Protein AF-A0A9P7SRA4-F1 (afdb_monomer_lite)

pLDDT: mean 92.08, std 11.08, range [51.0, 98.5]

Secondary structure (DSSP, 8-state):
-PPPPP-PPPPPPPPPPPPHHHHHHHHHHHHHHHHHHHHHHHHHTGGGG----HHHHHHHHHHHHHHHTT-HHHHHHHHHHHHHHHHGGGS--S--EEEEEETTEEEEEEEEEE-SS-EEEE-

Foldseek 3Di:
DDDDDDDDDDDDDDDDDDDPVVVVVVVVVVVVVVVVVVVVVCVVCLVVPDPDDPVNLVVQLVVLCVVQPPPVVSSVQSSQVVCCVVRPPQFDPPFDKDWDDDPNDIDIKGWGHDDPRDTDIDD

Sequence (123 aa):
MPSPKSKRGPSAPRPPPRSPLTSLVGILGLLTALLACMVYIAEQNLPSFYIFRLEELKDVSSRALAQHGNDTRAVVKFIADELHETHGKMVNVEEDWVFNNAGGAMGAMYILHASVTEYLIIF

Organism: NCBI:txid1623583

Radius of gyration: 31.25 Å; chains: 1; bounding box: 46×25×111 Å

InterPro domains:
  IPR006716 ERG2/sigma1 receptor-like [PF04622] (31-123)
  IPR006716 ERG2/sigma1 receptor-like [PTHR10868] (26-123)

Structure (mmCIF, N/CA/C/O backbone):
data_AF-A0A9P7SRA4-F1
#
_entry.id   AF-A0A9P7SRA4-F1
#
loop_
_atom_site.group_PDB
_atom_site.id
_atom_site.type_symbol
_atom_site.label_atom_id
_atom_site.label_alt_id
_atom_site.label_comp_id
_atom_site.label_asym_id
_atom_site.label_entity_id
_atom_site.label_seq_id
_atom_site.pdbx_PDB_ins_code
_atom_site.Cartn_x
_atom_site.Cartn_y
_atom_site.Cartn_z
_atom_site.occupancy
_atom_site.B_iso_or_equiv
_atom_site.auth_seq_id
_atom_site.auth_comp_id
_atom_site.auth_asym_id
_atom_site.auth_atom_id
_atom_site.pdbx_PDB_model_num
ATOM 1 N N . MET A 1 1 ? 15.648 9.737 -89.258 1.00 51.00 1 MET A N 1
ATOM 2 C CA . MET A 1 1 ? 16.292 10.422 -88.116 1.00 51.00 1 MET A CA 1
ATOM 3 C C . MET A 1 1 ? 16.533 9.404 -87.009 1.00 51.00 1 MET A C 1
ATOM 5 O O . MET A 1 1 ? 15.573 8.728 -86.662 1.00 51.00 1 MET A O 1
ATOM 9 N N . PRO A 1 2 ? 17.759 9.226 -86.491 1.00 52.12 2 PRO A N 1
ATOM 10 C CA . PRO A 1 2 ? 17.995 8.346 -85.351 1.00 52.12 2 PRO A CA 1
ATOM 11 C C . PRO A 1 2 ? 17.737 9.098 -84.032 1.00 52.12 2 PRO A C 1
ATOM 13 O O . PRO A 1 2 ? 18.203 10.221 -83.854 1.00 52.12 2 PRO A O 1
ATOM 16 N N . SER A 1 3 ? 16.983 8.489 -83.113 1.00 58.38 3 SER A N 1
ATOM 17 C CA . SER A 1 3 ? 16.729 9.020 -81.763 1.00 58.38 3 SER A CA 1
ATOM 18 C C . SER A 1 3 ? 18.018 9.087 -80.924 1.00 58.38 3 SER A C 1
ATOM 20 O O . SER A 1 3 ? 18.874 8.204 -81.055 1.00 58.38 3 SER A O 1
ATOM 22 N N . PRO A 1 4 ? 18.177 10.078 -80.026 1.00 60.25 4 PRO A N 1
ATOM 23 C CA . PRO A 1 4 ? 19.388 10.204 -79.228 1.00 60.25 4 PRO A CA 1
ATOM 24 C C . PRO A 1 4 ? 19.392 9.160 -78.104 1.00 60.25 4 PRO A C 1
ATOM 26 O O . PRO A 1 4 ? 18.441 9.037 -77.332 1.00 60.25 4 PRO A O 1
ATOM 29 N N . LYS A 1 5 ? 20.485 8.397 -77.995 1.00 59.47 5 LYS A N 1
ATOM 30 C CA . LYS A 1 5 ? 20.712 7.475 -76.875 1.00 59.47 5 LYS A CA 1
ATOM 31 C C . LYS A 1 5 ? 20.994 8.281 -75.602 1.00 59.47 5 LYS A C 1
ATOM 33 O O . LYS A 1 5 ? 21.993 8.993 -75.529 1.00 59.47 5 LYS A O 1
ATOM 38 N N . SER A 1 6 ? 20.131 8.135 -74.598 1.00 63.25 6 SER A N 1
ATOM 39 C CA . SER A 1 6 ? 20.330 8.676 -73.248 1.00 63.25 6 SER A CA 1
ATOM 40 C C . SER A 1 6 ? 21.553 8.025 -72.586 1.00 63.25 6 SER A C 1
ATOM 42 O O . SER A 1 6 ? 21.588 6.809 -72.386 1.00 63.25 6 SER A O 1
ATOM 44 N N . LYS A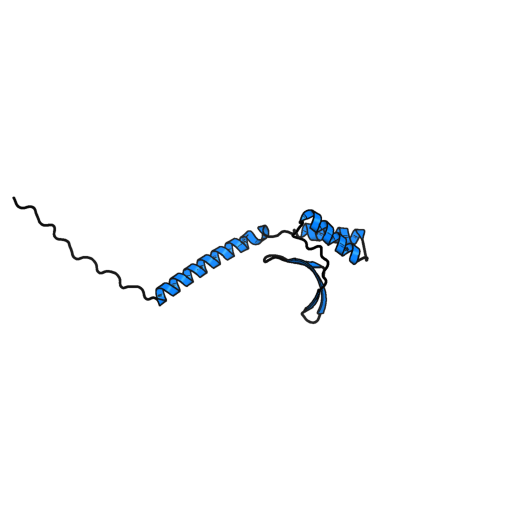 1 7 ? 22.577 8.826 -72.265 1.00 60.72 7 LYS A N 1
ATOM 45 C CA . LYS A 1 7 ? 23.742 8.396 -71.479 1.00 60.72 7 LYS A CA 1
ATOM 46 C C . LYS A 1 7 ? 23.370 8.431 -69.993 1.00 60.72 7 LYS A C 1
ATOM 48 O O . LYS A 1 7 ? 23.249 9.508 -69.417 1.00 60.72 7 LYS A O 1
ATOM 53 N N . ARG A 1 8 ? 23.202 7.261 -69.365 1.00 62.97 8 ARG A N 1
ATOM 54 C CA . ARG A 1 8 ? 23.110 7.147 -67.898 1.00 62.97 8 ARG A CA 1
ATOM 55 C C . ARG A 1 8 ? 24.467 7.520 -67.288 1.00 62.97 8 ARG A C 1
ATOM 57 O O . ARG A 1 8 ? 25.474 6.907 -67.633 1.00 62.97 8 ARG A O 1
ATOM 64 N N . GLY A 1 9 ? 24.485 8.534 -66.423 1.00 71.62 9 GLY A N 1
ATOM 65 C CA . GLY A 1 9 ? 25.661 8.902 -65.629 1.00 71.62 9 GLY A CA 1
ATOM 66 C C . GLY A 1 9 ? 26.045 7.811 -64.616 1.00 71.62 9 GLY A C 1
ATOM 67 O O . GLY A 1 9 ? 25.236 6.915 -64.354 1.00 71.62 9 GLY A O 1
ATOM 68 N N . PRO A 1 10 ? 27.269 7.858 -64.060 1.00 65.94 10 PRO A N 1
ATOM 69 C CA . PRO A 1 10 ? 27.757 6.844 -63.132 1.00 65.94 10 PRO A CA 1
ATOM 70 C C . PRO A 1 10 ? 26.876 6.799 -61.879 1.00 65.94 10 PRO A C 1
ATOM 72 O O . PRO A 1 10 ? 26.622 7.818 -61.239 1.00 65.94 10 PRO A O 1
ATOM 75 N N . SER A 1 11 ? 26.386 5.606 -61.543 1.00 68.25 11 SER A N 1
ATOM 76 C CA . SER A 1 11 ? 25.625 5.362 -60.319 1.00 68.25 11 SER A CA 1
ATOM 77 C C . SER A 1 11 ? 26.503 5.635 -59.099 1.00 68.25 11 SER A C 1
ATOM 79 O O . SER A 1 11 ? 27.607 5.096 -59.016 1.00 68.25 11 SER A O 1
ATOM 81 N N . ALA A 1 12 ? 26.009 6.435 -58.152 1.00 77.31 12 ALA A N 1
ATOM 82 C CA . ALA A 1 12 ? 26.701 6.700 -56.894 1.00 77.31 12 ALA A CA 1
ATOM 83 C C . ALA A 1 12 ? 27.063 5.386 -56.161 1.00 77.31 12 ALA A C 1
ATOM 85 O O . ALA A 1 12 ? 26.268 4.437 -56.189 1.00 77.31 12 ALA A O 1
ATOM 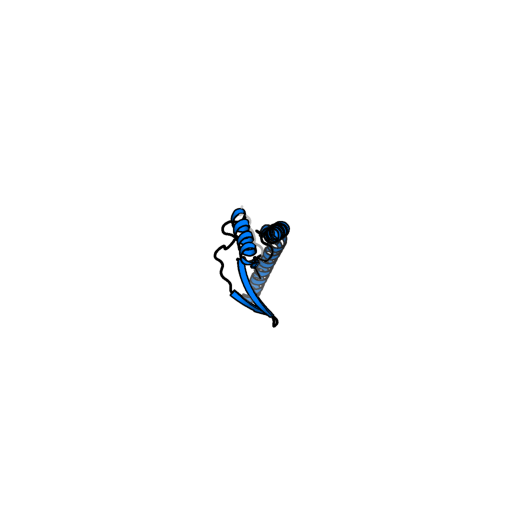86 N N . PRO A 1 13 ? 28.240 5.306 -55.511 1.00 75.31 13 PRO A N 1
ATOM 87 C CA . PRO A 1 13 ? 28.647 4.115 -54.775 1.00 75.31 13 PRO A CA 1
ATOM 88 C C . PRO A 1 13 ? 27.680 3.849 -53.616 1.00 75.31 13 PRO A C 1
ATOM 90 O O . PRO A 1 13 ? 27.311 4.759 -52.873 1.00 75.31 13 PRO A O 1
ATOM 93 N N . ARG A 1 14 ? 27.248 2.590 -53.465 1.00 74.12 14 ARG A N 1
ATOM 94 C CA . ARG A 1 14 ? 26.396 2.181 -52.340 1.00 74.12 14 ARG A CA 1
ATOM 95 C C . ARG A 1 14 ? 27.176 2.319 -51.026 1.00 74.12 14 ARG A C 1
ATOM 97 O O . ARG A 1 14 ? 28.349 1.944 -50.996 1.00 74.12 14 ARG A O 1
ATOM 104 N N . PRO A 1 15 ? 26.544 2.812 -49.946 1.00 76.12 15 PRO A N 1
ATOM 105 C CA . PRO A 1 15 ? 27.194 2.879 -48.645 1.00 76.12 15 PRO A CA 1
ATOM 106 C C . PRO A 1 15 ? 27.587 1.470 -48.168 1.00 76.12 15 PRO A C 1
ATOM 108 O O . PRO A 1 15 ? 26.870 0.505 -48.463 1.00 76.12 15 PRO A O 1
ATOM 111 N N . PRO A 1 16 ? 28.713 1.335 -47.445 1.00 75.00 16 PRO A N 1
ATOM 112 C CA . PRO A 1 16 ? 29.161 0.047 -46.936 1.00 75.00 16 PRO A CA 1
ATOM 113 C C . PRO A 1 16 ? 28.143 -0.536 -45.938 1.00 75.00 16 PRO A C 1
ATOM 115 O O . PRO A 1 16 ? 27.485 0.220 -45.213 1.00 75.00 16 PRO A O 1
ATOM 118 N N . PRO A 1 17 ? 27.993 -1.873 -45.881 1.00 76.62 17 PRO A N 1
ATOM 119 C CA . PRO A 1 17 ? 27.079 -2.522 -44.949 1.00 76.62 17 PRO A CA 1
ATOM 120 C C . PRO A 1 17 ? 27.494 -2.243 -43.497 1.00 76.62 17 PRO A C 1
ATOM 122 O O . PRO A 1 17 ? 28.672 -2.312 -43.148 1.00 76.62 17 PRO A O 1
ATOM 125 N N . ARG A 1 18 ? 26.515 -1.916 -42.642 1.00 77.62 18 ARG A N 1
ATOM 126 C CA . ARG A 1 18 ? 26.737 -1.676 -41.206 1.00 77.62 18 ARG A CA 1
ATOM 127 C C . ARG A 1 18 ? 27.200 -2.959 -40.513 1.00 77.62 18 ARG A C 1
ATOM 129 O O . ARG A 1 18 ? 26.704 -4.040 -40.827 1.00 77.62 18 ARG A O 1
ATOM 136 N N . SER A 1 19 ? 28.121 -2.841 -39.553 1.00 90.06 19 SER A N 1
ATOM 137 C CA . SER A 1 19 ? 28.592 -3.999 -38.786 1.00 90.06 19 SER A CA 1
ATOM 138 C C . SER A 1 19 ? 27.486 -4.510 -37.849 1.00 90.06 19 SER A C 1
ATOM 140 O O . SER A 1 19 ? 26.728 -3.698 -37.304 1.00 90.06 19 SER A O 1
ATOM 142 N N . PRO A 1 20 ? 27.393 -5.829 -37.603 1.00 86.75 20 PRO A N 1
ATOM 143 C CA . PRO A 1 20 ? 26.345 -6.400 -36.754 1.00 86.75 20 PRO A CA 1
ATOM 144 C C . PRO A 1 20 ? 26.370 -5.826 -35.330 1.00 86.75 20 PRO A C 1
ATOM 146 O O . PRO A 1 20 ? 25.315 -5.581 -34.750 1.00 86.75 20 PRO A O 1
ATOM 149 N N . LEU A 1 21 ? 27.561 -5.519 -34.802 1.00 91.00 21 LEU A N 1
ATOM 150 C CA . LEU A 1 21 ? 27.731 -4.885 -33.493 1.00 91.00 21 LEU A CA 1
ATOM 151 C C . LEU A 1 21 ? 27.141 -3.466 -33.452 1.00 91.00 21 LEU A C 1
ATOM 153 O O . LEU A 1 21 ? 26.431 -3.129 -32.510 1.00 91.00 21 LEU A O 1
ATOM 157 N N . THR A 1 22 ? 27.388 -2.640 -34.478 1.00 89.69 22 THR A N 1
ATOM 158 C CA . THR A 1 22 ? 26.825 -1.275 -34.532 1.00 89.69 22 THR A CA 1
ATOM 159 C C . THR A 1 22 ? 25.303 -1.282 -34.643 1.00 89.69 22 THR A C 1
ATOM 161 O O . THR A 1 22 ? 24.637 -0.475 -33.996 1.00 89.69 22 THR A O 1
ATOM 164 N N . SER A 1 23 ? 24.741 -2.227 -35.400 1.00 88.94 23 SER A N 1
ATOM 165 C CA . SER A 1 23 ? 23.293 -2.433 -35.468 1.00 88.94 23 SER A CA 1
ATOM 166 C C . SER A 1 23 ? 22.713 -2.880 -34.122 1.00 88.94 23 S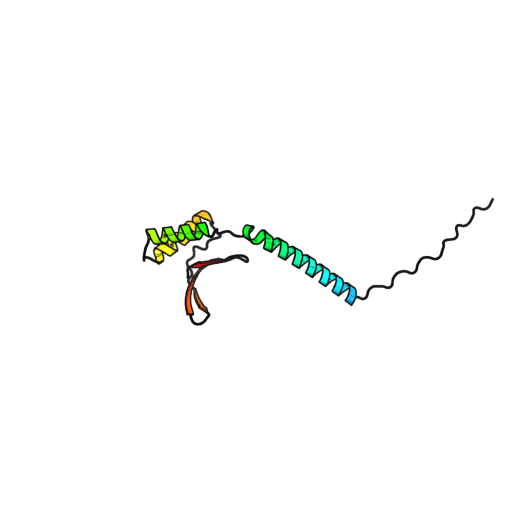ER A C 1
ATOM 168 O O . SER A 1 23 ? 21.697 -2.334 -33.701 1.00 88.94 23 SER A O 1
ATOM 170 N N . LEU A 1 24 ? 23.367 -3.810 -33.415 1.00 95.69 24 LEU A N 1
ATOM 171 C CA . LEU A 1 24 ? 22.928 -4.276 -32.096 1.00 95.69 24 LEU A CA 1
ATOM 172 C C . LEU A 1 24 ? 22.932 -3.152 -31.051 1.00 95.69 24 LEU A C 1
ATOM 174 O O . LEU A 1 24 ? 21.939 -2.972 -30.354 1.00 95.69 24 LEU A O 1
ATOM 178 N N . VAL A 1 25 ? 24.011 -2.368 -30.969 1.00 97.00 25 VAL A N 1
ATOM 179 C CA . VAL A 1 25 ? 24.102 -1.227 -30.039 1.00 97.00 25 VAL A CA 1
ATOM 180 C C . VAL A 1 25 ? 23.022 -0.188 -30.341 1.00 97.00 25 VAL A C 1
ATOM 182 O O . VAL A 1 25 ? 22.397 0.324 -29.416 1.00 97.00 25 VAL A O 1
ATOM 185 N N . GLY A 1 26 ? 22.753 0.088 -31.621 1.00 96.56 26 GLY A N 1
ATOM 186 C CA . GLY A 1 26 ? 21.667 0.985 -32.018 1.00 96.56 26 GLY A CA 1
ATOM 187 C C . GLY A 1 26 ? 20.287 0.482 -31.579 1.00 96.56 26 GLY A C 1
ATOM 188 O O . GLY A 1 26 ? 19.493 1.261 -31.057 1.00 96.56 26 GLY A O 1
ATOM 189 N N . ILE A 1 27 ? 20.017 -0.819 -31.740 1.00 96.94 27 ILE A N 1
ATOM 190 C CA . ILE A 1 27 ? 18.760 -1.445 -31.298 1.00 96.94 27 ILE A CA 1
ATOM 191 C C . ILE A 1 27 ? 18.630 -1.376 -29.775 1.00 96.94 27 ILE A C 1
ATOM 193 O O . ILE A 1 27 ? 17.600 -0.933 -29.278 1.00 96.94 27 ILE A O 1
ATOM 197 N N . LEU A 1 28 ? 19.668 -1.766 -29.031 1.00 97.94 28 LEU A N 1
ATOM 198 C CA . LEU A 1 28 ? 19.661 -1.719 -27.568 1.00 97.94 28 LEU A CA 1
ATOM 199 C C . LEU A 1 28 ? 19.481 -0.288 -27.052 1.00 97.94 28 LEU A C 1
ATOM 201 O O . LEU A 1 28 ? 18.673 -0.065 -26.160 1.00 97.94 28 LEU A O 1
ATOM 205 N N . GLY A 1 29 ? 20.173 0.687 -27.646 1.00 98.25 29 GLY A N 1
ATOM 206 C CA . GLY A 1 29 ? 20.013 2.098 -27.297 1.00 98.25 29 GLY A CA 1
ATOM 207 C C . GLY A 1 29 ? 18.582 2.593 -27.513 1.00 98.25 29 GLY A C 1
ATOM 208 O O . GLY A 1 29 ? 18.026 3.256 -26.640 1.00 98.25 29 GLY A O 1
ATOM 209 N N . LEU A 1 30 ? 17.958 2.218 -28.635 1.00 98.12 30 LEU A N 1
ATOM 210 C CA . LEU A 1 30 ? 16.560 2.548 -28.908 1.00 98.12 30 LEU A CA 1
ATOM 211 C C . LEU A 1 30 ? 15.608 1.880 -27.907 1.00 98.12 30 LEU A C 1
ATOM 213 O O . LEU A 1 30 ? 14.727 2.550 -27.379 1.00 98.12 30 LEU A O 1
ATOM 217 N N . LEU A 1 31 ? 15.788 0.588 -27.618 1.00 98.31 31 LEU A N 1
ATOM 218 C CA . LEU A 1 31 ? 14.955 -0.137 -26.655 1.00 98.31 31 LEU A CA 1
ATOM 219 C C . LEU A 1 31 ? 15.063 0.462 -25.250 1.00 98.31 31 LEU A C 1
ATOM 221 O O . LEU A 1 31 ? 14.041 0.674 -24.604 1.00 98.31 31 LEU A O 1
ATOM 225 N N . THR A 1 32 ? 16.273 0.798 -24.804 1.00 98.44 32 THR A N 1
ATOM 226 C CA . THR A 1 32 ? 16.492 1.466 -23.516 1.00 98.44 32 THR A CA 1
ATOM 227 C C . THR A 1 32 ? 15.825 2.837 -23.480 1.00 98.44 32 THR A C 1
ATOM 229 O O . THR A 1 32 ? 15.165 3.160 -22.498 1.00 98.44 32 THR A O 1
ATOM 232 N N . ALA A 1 33 ? 15.945 3.636 -24.545 1.00 98.31 33 ALA A N 1
ATOM 233 C CA . ALA A 1 33 ? 15.301 4.947 -24.613 1.00 98.31 33 ALA A CA 1
ATOM 234 C C . ALA A 1 33 ? 13.766 4.840 -24.583 1.00 98.31 33 ALA A C 1
ATOM 236 O O . ALA A 1 33 ? 13.107 5.608 -23.883 1.00 98.31 33 ALA A O 1
ATOM 237 N N . LEU A 1 34 ? 13.194 3.867 -25.300 1.00 98.44 34 LEU A N 1
ATOM 238 C CA . LEU A 1 34 ? 11.753 3.603 -25.287 1.00 98.44 34 LEU A CA 1
ATOM 239 C C . LEU A 1 34 ? 11.276 3.125 -23.911 1.00 98.44 34 LEU A C 1
ATOM 241 O O . LEU A 1 34 ? 10.269 3.626 -23.416 1.00 98.44 34 LEU A O 1
ATOM 245 N N . LEU A 1 35 ? 12.014 2.213 -23.273 1.00 98.00 35 LEU A N 1
ATOM 246 C CA . LEU A 1 35 ? 11.709 1.744 -21.923 1.00 98.00 35 LEU A CA 1
ATOM 247 C C . LEU A 1 35 ? 11.778 2.889 -20.908 1.00 98.00 35 LEU A C 1
ATOM 249 O O . LEU A 1 35 ? 10.862 3.044 -20.110 1.00 98.00 35 LEU A O 1
ATOM 253 N N . ALA A 1 36 ? 12.818 3.724 -20.965 1.00 98.06 36 ALA A N 1
ATOM 254 C CA . ALA A 1 36 ? 12.957 4.880 -20.084 1.00 98.06 36 ALA A CA 1
ATOM 255 C C . ALA A 1 36 ? 11.795 5.869 -20.259 1.00 98.06 36 ALA A C 1
ATOM 257 O O . ALA A 1 36 ? 11.253 6.356 -19.272 1.00 98.06 36 ALA A O 1
ATOM 258 N N . CYS A 1 37 ? 11.365 6.118 -21.500 1.00 98.06 37 CYS A N 1
ATOM 259 C CA . CYS A 1 37 ? 10.195 6.949 -21.783 1.00 98.06 37 CYS A CA 1
ATOM 260 C C . CYS A 1 37 ? 8.912 6.345 -21.187 1.00 98.06 37 CYS A C 1
ATOM 262 O O . CYS A 1 37 ? 8.137 7.049 -20.542 1.00 98.06 37 CYS A O 1
ATOM 264 N N . MET A 1 38 ? 8.711 5.033 -21.342 1.00 97.19 38 MET A N 1
ATOM 265 C CA . MET A 1 38 ? 7.563 4.325 -20.774 1.00 97.19 38 MET A CA 1
ATOM 266 C C . MET A 1 38 ? 7.545 4.395 -19.243 1.00 97.19 38 MET A C 1
ATOM 268 O O . MET A 1 38 ? 6.508 4.713 -18.667 1.00 97.19 38 MET A O 1
ATOM 272 N N . VAL A 1 39 ? 8.686 4.141 -18.592 1.00 95.94 39 VAL A N 1
ATOM 273 C CA . VAL A 1 39 ? 8.831 4.229 -17.130 1.00 95.94 39 VAL A CA 1
ATOM 274 C C . VAL A 1 39 ? 8.572 5.652 -16.650 1.00 95.94 39 VAL A C 1
ATOM 276 O O . VAL A 1 39 ? 7.805 5.835 -15.713 1.00 95.94 39 VAL A O 1
ATOM 279 N N . TYR A 1 40 ? 9.129 6.657 -17.328 1.00 97.06 40 TYR A N 1
ATOM 280 C CA . TYR A 1 40 ? 8.906 8.060 -16.985 1.00 97.06 40 TYR A CA 1
ATOM 281 C C . TYR A 1 40 ? 7.419 8.431 -17.043 1.00 97.06 40 TYR A C 1
ATOM 283 O O . TYR A 1 40 ? 6.891 9.041 -16.117 1.00 97.06 40 TYR A O 1
ATOM 291 N N . ILE A 1 41 ? 6.710 8.018 -18.098 1.00 96.50 41 ILE A N 1
ATOM 292 C CA . ILE A 1 41 ? 5.265 8.255 -18.214 1.00 96.50 41 ILE A CA 1
ATOM 293 C C . ILE A 1 41 ? 4.495 7.500 -17.121 1.00 96.50 41 ILE A C 1
ATOM 295 O O . ILE A 1 41 ? 3.574 8.068 -16.535 1.00 96.50 41 ILE A O 1
ATOM 299 N N . ALA A 1 42 ? 4.857 6.249 -16.829 1.00 95.31 42 ALA A N 1
ATOM 300 C CA . ALA A 1 42 ? 4.217 5.463 -15.776 1.00 95.31 42 ALA A CA 1
ATOM 301 C C . ALA A 1 42 ? 4.400 6.109 -14.394 1.00 95.31 42 ALA A C 1
ATOM 303 O O . ALA A 1 42 ? 3.433 6.220 -13.648 1.00 95.31 42 ALA A O 1
ATOM 304 N N . GLU A 1 43 ? 5.599 6.606 -14.087 1.00 94.44 43 GLU A N 1
ATOM 305 C CA . GLU A 1 43 ? 5.912 7.295 -12.833 1.00 94.44 43 GLU A CA 1
ATOM 306 C C . GLU A 1 43 ? 5.120 8.601 -12.683 1.00 94.44 43 GLU A C 1
ATOM 308 O O . GLU A 1 43 ? 4.542 8.859 -11.630 1.00 94.44 43 GLU A O 1
ATOM 313 N N . GLN A 1 44 ? 4.991 9.394 -13.753 1.00 95.62 44 GLN A N 1
ATOM 314 C CA . GLN A 1 44 ? 4.147 10.599 -13.734 1.00 95.62 44 GLN A CA 1
ATOM 315 C C . GLN A 1 44 ? 2.666 10.282 -13.478 1.00 95.62 44 GLN A C 1
ATOM 317 O O . GLN A 1 44 ? 1.939 11.109 -12.932 1.00 95.62 44 GLN A O 1
ATOM 322 N N . ASN A 1 45 ? 2.218 9.083 -13.856 1.00 94.81 45 ASN A N 1
ATOM 323 C CA . ASN A 1 45 ? 0.847 8.621 -13.660 1.00 94.81 45 ASN A CA 1
ATOM 324 C C . ASN A 1 45 ? 0.704 7.688 -12.450 1.00 94.81 45 ASN A C 1
ATOM 326 O O . ASN A 1 45 ? -0.374 7.125 -12.260 1.00 94.81 45 ASN A O 1
ATOM 330 N N . LEU A 1 46 ? 1.735 7.549 -11.607 1.00 93.62 46 LEU A N 1
ATOM 331 C CA . LEU A 1 46 ? 1.726 6.631 -10.468 1.00 93.62 46 LEU A CA 1
ATOM 332 C C . LEU A 1 46 ? 0.486 6.794 -9.561 1.00 93.62 46 LEU A C 1
ATOM 334 O O . LEU A 1 46 ? -0.136 5.781 -9.245 1.00 93.62 46 LEU A O 1
ATOM 338 N N . PRO A 1 47 ? 0.028 8.025 -9.235 1.00 93.06 47 PRO A N 1
ATOM 339 C CA . PRO A 1 47 ? -1.152 8.216 -8.389 1.00 93.06 47 PRO A CA 1
ATOM 340 C C . PRO A 1 47 ? -2.457 7.645 -8.954 1.00 93.06 47 PRO A C 1
ATOM 342 O O . PRO A 1 47 ? -3.373 7.361 -8.192 1.00 93.06 47 PRO A O 1
ATOM 345 N N . SER A 1 48 ? -2.563 7.476 -10.277 1.00 91.81 48 SER A N 1
ATOM 346 C CA . SER A 1 48 ? -3.750 6.883 -10.912 1.00 91.81 48 SER A CA 1
ATOM 347 C C . SER A 1 48 ? -3.846 5.367 -10.737 1.00 91.81 48 SER A C 1
ATOM 349 O O . SER A 1 48 ? -4.902 4.794 -10.996 1.00 91.81 48 SER A O 1
ATOM 351 N N . PHE A 1 49 ? -2.757 4.726 -10.302 1.00 93.25 49 PHE A N 1
ATOM 352 C CA . PHE A 1 49 ? -2.721 3.295 -10.009 1.00 93.25 49 PHE A CA 1
ATOM 353 C C . PHE A 1 49 ? -3.021 2.982 -8.541 1.00 93.25 49 PHE A C 1
ATOM 355 O O . PHE A 1 49 ? -3.181 1.809 -8.219 1.00 93.25 49 PHE A O 1
ATOM 362 N N . TYR A 1 50 ? -3.093 3.993 -7.666 1.00 95.62 50 TYR A N 1
ATOM 363 C CA . TYR A 1 50 ? -3.402 3.780 -6.255 1.00 95.62 50 TYR A CA 1
ATOM 364 C C . TYR A 1 50 ? -4.889 3.498 -6.046 1.00 95.62 50 TYR A C 1
ATOM 366 O O . TYR A 1 50 ? -5.760 4.217 -6.539 1.00 95.62 50 TYR A O 1
ATOM 374 N N . ILE A 1 51 ? -5.156 2.453 -5.278 1.00 96.94 51 ILE A N 1
ATOM 375 C CA . ILE A 1 51 ? -6.478 1.999 -4.862 1.00 96.94 51 ILE A CA 1
ATOM 376 C C . ILE A 1 51 ? -6.889 2.756 -3.602 1.00 96.94 51 ILE A C 1
ATOM 378 O O . ILE A 1 51 ? -8.019 3.237 -3.509 1.00 96.94 51 ILE A O 1
ATOM 382 N N . PHE A 1 52 ? -5.964 2.908 -2.651 1.00 97.69 52 PHE A N 1
ATOM 383 C CA . PHE A 1 52 ? -6.260 3.495 -1.350 1.00 97.69 52 PHE A CA 1
ATOM 384 C C . PHE A 1 52 ? -5.821 4.951 -1.273 1.00 97.69 52 PHE A C 1
ATOM 386 O O . PHE A 1 52 ? -4.719 5.329 -1.675 1.00 97.69 52 PHE A O 1
ATOM 393 N N . ARG A 1 53 ? -6.673 5.787 -0.677 1.00 96.25 53 ARG A N 1
ATOM 394 C CA . ARG A 1 53 ? -6.313 7.168 -0.339 1.00 96.25 53 ARG A CA 1
ATOM 395 C C . ARG A 1 53 ? -5.851 7.254 1.105 1.00 96.25 53 ARG A C 1
ATOM 397 O O . ARG A 1 53 ? -6.451 6.657 1.996 1.00 96.25 53 ARG A O 1
ATOM 404 N N . LEU A 1 54 ? -4.823 8.056 1.361 1.00 95.94 54 LEU A N 1
ATOM 405 C CA . LEU A 1 54 ? -4.265 8.195 2.706 1.00 95.94 54 LEU A CA 1
ATOM 406 C C . LEU A 1 54 ? -5.292 8.756 3.704 1.00 95.94 54 LEU A C 1
ATOM 408 O O . LEU A 1 54 ? -5.310 8.359 4.868 1.00 95.94 54 LEU A O 1
ATOM 412 N N . GLU A 1 55 ? -6.167 9.652 3.251 1.00 97.38 55 GLU A N 1
ATOM 413 C CA . GLU A 1 55 ? -7.227 10.241 4.069 1.00 97.38 55 GLU A CA 1
ATOM 414 C C . GLU A 1 55 ? -8.265 9.197 4.488 1.00 97.38 55 GLU A C 1
ATOM 416 O O . GLU A 1 55 ? -8.694 9.196 5.639 1.00 97.38 55 GLU A O 1
ATOM 421 N N . GLU A 1 56 ? -8.621 8.284 3.581 1.00 97.19 56 GLU A N 1
ATOM 422 C CA . GLU A 1 56 ? -9.527 7.166 3.859 1.00 97.19 56 GLU A CA 1
ATOM 423 C C . GLU A 1 56 ? -8.911 6.210 4.883 1.00 97.19 56 GLU A C 1
ATOM 425 O O . GLU A 1 56 ? -9.546 5.898 5.889 1.00 97.19 56 GLU A O 1
ATOM 430 N N . LEU A 1 57 ? -7.647 5.815 4.685 1.00 98.12 57 LEU A N 1
ATOM 431 C CA . LEU A 1 57 ? -6.933 4.932 5.611 1.00 98.12 57 LEU A CA 1
ATOM 432 C C . LEU A 1 57 ? -6.819 5.548 7.014 1.00 98.12 57 LEU A C 1
ATOM 434 O O . LEU A 1 57 ? -6.988 4.860 8.025 1.00 98.12 57 LEU A O 1
ATOM 438 N N . LYS A 1 58 ? -6.570 6.860 7.098 1.00 98.19 58 LYS A N 1
ATOM 439 C CA . LYS A 1 58 ? -6.533 7.593 8.370 1.00 98.19 58 LYS A CA 1
ATOM 440 C C . LYS A 1 58 ? -7.908 7.642 9.034 1.00 98.19 58 LYS A C 1
ATOM 442 O O . LYS A 1 58 ? -7.989 7.482 10.255 1.00 98.19 58 LYS A O 1
ATOM 447 N N . ASP A 1 59 ? -8.959 7.894 8.261 1.00 98.50 59 ASP A N 1
ATOM 448 C CA . ASP A 1 59 ? -10.329 7.984 8.760 1.00 98.50 59 ASP A CA 1
ATOM 449 C C . ASP A 1 59 ? -10.808 6.641 9.326 1.00 98.50 59 ASP A C 1
ATOM 451 O O . ASP A 1 59 ? -11.168 6.576 10.505 1.00 98.50 59 ASP A O 1
ATOM 455 N N . VAL A 1 60 ? -10.707 5.557 8.544 1.00 98.31 60 VAL A N 1
ATOM 456 C CA . VAL A 1 60 ? -11.135 4.216 8.978 1.00 98.31 60 VAL A CA 1
ATOM 457 C C . VAL A 1 60 ? -10.364 3.756 10.213 1.00 98.31 60 VAL A C 1
ATOM 459 O O . VAL A 1 60 ? -10.967 3.283 11.175 1.00 98.31 60 VAL A O 1
ATOM 462 N N . SER A 1 61 ? -9.051 4.004 10.261 1.00 97.81 61 SER A N 1
ATOM 463 C CA . SER A 1 61 ? -8.225 3.658 11.425 1.00 97.81 61 SER A CA 1
ATOM 464 C C . SER A 1 61 ? -8.650 4.432 12.676 1.00 97.81 61 SER A C 1
ATOM 466 O O . SER A 1 61 ? -8.737 3.872 13.769 1.00 97.81 61 SER A O 1
ATOM 468 N N . SER A 1 62 ? -8.953 5.726 12.529 1.00 98.19 62 SER A N 1
ATOM 469 C CA . SER A 1 62 ? -9.372 6.580 13.646 1.00 98.19 62 SER A CA 1
ATOM 470 C C . SER A 1 62 ? -10.742 6.165 14.187 1.00 98.19 62 SER A C 1
ATOM 472 O O . SER A 1 62 ? -10.935 6.115 15.403 1.00 98.19 62 SER A O 1
ATOM 474 N N . ARG A 1 63 ? -11.689 5.824 13.303 1.00 98.38 63 ARG A N 1
ATOM 475 C CA . ARG A 1 63 ? -13.016 5.327 13.691 1.00 98.38 63 ARG A CA 1
ATOM 476 C C . ARG A 1 63 ? -12.951 3.947 14.332 1.00 98.38 63 ARG A C 1
ATOM 478 O O . ARG A 1 63 ? -13.626 3.745 15.339 1.00 98.38 63 ARG A O 1
ATOM 485 N N . ALA A 1 64 ? -12.119 3.044 13.815 1.00 98.19 64 ALA A N 1
ATOM 486 C CA . ALA A 1 64 ? -11.911 1.723 14.401 1.00 98.19 64 ALA A CA 1
ATOM 487 C C . ALA A 1 64 ? -11.415 1.834 15.852 1.00 98.19 64 ALA A C 1
ATOM 489 O O . ALA A 1 64 ? -11.987 1.232 16.759 1.00 98.19 64 ALA A O 1
ATOM 490 N N . LEU A 1 65 ? -10.406 2.680 16.092 1.00 97.94 65 LEU A N 1
ATOM 491 C CA . LEU A 1 65 ? -9.874 2.938 17.434 1.00 97.94 65 LEU A CA 1
ATOM 492 C C . LEU A 1 65 ? -10.899 3.611 18.352 1.00 97.94 65 LEU A C 1
ATOM 494 O O . LEU A 1 65 ? -11.007 3.245 19.520 1.00 97.94 65 LEU A O 1
ATOM 498 N N . ALA A 1 66 ? -11.673 4.573 17.844 1.00 98.19 66 ALA A N 1
ATOM 499 C CA . ALA A 1 66 ? -12.708 5.242 18.631 1.00 98.19 66 ALA A CA 1
ATOM 500 C C . ALA A 1 66 ? -13.840 4.288 19.056 1.00 98.19 66 ALA A C 1
ATOM 502 O O . ALA A 1 66 ? -14.390 4.446 20.144 1.00 98.19 66 ALA A O 1
ATOM 503 N N . GLN A 1 67 ? -14.183 3.305 18.216 1.00 98.12 67 GLN A N 1
ATOM 504 C CA . GLN A 1 67 ? -15.256 2.344 18.484 1.00 98.12 67 GLN A CA 1
ATOM 505 C C . GLN A 1 67 ? -14.809 1.160 19.347 1.00 98.12 67 GLN A C 1
ATOM 507 O O . GLN A 1 67 ? -15.574 0.703 20.195 1.00 98.12 67 GLN A O 1
ATOM 512 N N . HIS A 1 68 ? -13.587 0.662 19.147 1.00 97.94 68 HIS A N 1
ATOM 513 C CA . HIS A 1 68 ? -13.133 -0.602 19.738 1.00 97.94 68 HIS A CA 1
ATOM 514 C C . HIS A 1 68 ? -12.002 -0.443 20.767 1.00 97.94 68 HIS A C 1
ATOM 516 O O . HIS A 1 68 ? -11.714 -1.376 21.519 1.00 97.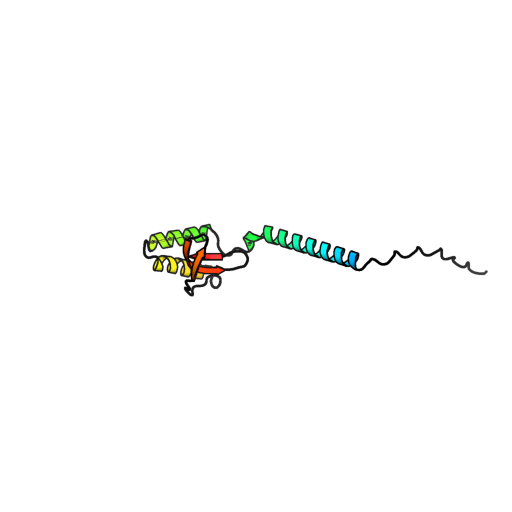94 68 HIS A O 1
ATOM 522 N N . GLY A 1 69 ? -11.394 0.743 20.873 1.00 94.94 69 GLY A N 1
ATOM 523 C CA . GLY A 1 69 ? -10.392 1.064 21.887 1.00 94.94 69 GLY A CA 1
ATOM 524 C C . GLY A 1 69 ? -9.214 0.089 21.883 1.00 94.94 69 GLY A C 1
ATOM 525 O O . GLY A 1 69 ? -8.468 0.007 20.912 1.00 94.94 69 GLY A O 1
ATOM 526 N N . ASN A 1 70 ? -9.054 -0.644 22.989 1.00 95.44 70 ASN A N 1
ATOM 527 C CA . ASN A 1 70 ? -7.955 -1.594 23.190 1.00 95.44 70 ASN A CA 1
ATOM 528 C C . ASN A 1 70 ? -8.259 -3.021 22.693 1.00 95.44 70 ASN A C 1
ATOM 530 O O . ASN A 1 70 ? -7.410 -3.899 22.843 1.00 95.44 70 ASN A O 1
ATOM 534 N N . ASP A 1 71 ? -9.441 -3.282 22.127 1.00 97.88 71 ASP A N 1
ATOM 535 C CA . ASP A 1 71 ? -9.723 -4.561 21.469 1.00 97.88 71 ASP A CA 1
ATOM 536 C C . ASP A 1 71 ? -9.107 -4.563 20.065 1.00 97.88 71 ASP A C 1
ATOM 538 O O . ASP A 1 71 ? -9.738 -4.204 19.070 1.00 97.88 71 ASP A O 1
ATOM 542 N N . THR A 1 72 ? -7.833 -4.949 19.991 1.00 94.94 72 THR A N 1
ATOM 543 C CA . THR A 1 72 ? -7.061 -4.929 18.744 1.00 94.94 72 THR A CA 1
ATOM 544 C C . THR A 1 72 ? -7.657 -5.831 17.669 1.00 94.94 72 THR A C 1
ATOM 546 O O . THR A 1 72 ? -7.625 -5.473 16.495 1.00 94.94 72 THR A O 1
ATOM 549 N N . ARG A 1 73 ? -8.256 -6.969 18.043 1.00 96.31 73 ARG A N 1
ATOM 550 C CA . ARG A 1 73 ? -8.898 -7.876 17.085 1.00 96.31 73 ARG A CA 1
ATOM 551 C C . ARG A 1 73 ? -10.127 -7.219 16.465 1.00 96.31 73 ARG A C 1
ATOM 553 O O . ARG A 1 73 ? -10.302 -7.295 15.252 1.00 96.31 73 ARG A O 1
ATOM 560 N N . ALA A 1 74 ? -10.950 -6.553 17.275 1.00 97.75 74 ALA A N 1
ATOM 561 C CA . ALA A 1 74 ? -12.102 -5.816 16.771 1.00 97.75 74 ALA A CA 1
ATOM 562 C C . ALA A 1 74 ? -11.685 -4.624 15.890 1.00 97.75 74 ALA A C 1
ATOM 564 O O . ALA A 1 74 ? -12.273 -4.434 14.829 1.00 97.75 74 ALA A O 1
ATOM 565 N N . VAL A 1 75 ? -10.632 -3.884 16.265 1.00 98.31 75 VAL A N 1
ATOM 566 C CA . VAL A 1 75 ? -10.062 -2.799 15.438 1.00 98.31 75 VAL A CA 1
ATOM 567 C C . VAL A 1 75 ? -9.629 -3.317 14.065 1.00 98.31 75 VAL A C 1
ATOM 569 O O . VAL A 1 75 ? -10.023 -2.757 13.045 1.00 98.31 75 VAL A O 1
ATOM 572 N N . VAL A 1 76 ? -8.837 -4.393 14.027 1.00 97.88 76 VAL A N 1
ATOM 573 C CA . VAL A 1 76 ? -8.329 -4.968 12.772 1.00 97.88 76 VAL A CA 1
ATOM 574 C C . VAL A 1 76 ? -9.470 -5.470 11.897 1.00 97.88 76 VAL A C 1
ATOM 576 O O . VAL A 1 76 ? -9.504 -5.158 10.707 1.00 97.88 76 VAL A O 1
ATOM 579 N N . LYS A 1 77 ? -10.429 -6.194 12.487 1.00 97.81 77 LYS A N 1
ATOM 580 C CA . LYS A 1 77 ? -11.592 -6.695 11.756 1.00 97.81 77 LYS A CA 1
ATOM 581 C C . LYS A 1 77 ? -12.415 -5.556 11.156 1.00 97.81 77 LYS A C 1
ATOM 583 O O . LYS A 1 77 ? -12.776 -5.638 9.990 1.00 97.81 77 LYS A O 1
ATOM 588 N N . PHE A 1 78 ? -12.663 -4.493 11.922 1.00 98.12 78 PHE A N 1
ATOM 589 C CA . PHE A 1 78 ? -13.395 -3.319 11.451 1.00 98.12 78 PHE A CA 1
ATOM 590 C C . PHE A 1 78 ? -12.723 -2.686 10.226 1.00 98.12 78 PHE A C 1
ATOM 592 O O . PHE A 1 78 ? -13.383 -2.429 9.224 1.00 98.12 78 PHE A O 1
ATOM 599 N N . ILE A 1 79 ? -11.402 -2.480 10.282 1.00 98.38 79 ILE A N 1
ATOM 600 C CA . ILE A 1 79 ? -10.640 -1.902 9.166 1.00 98.38 79 ILE A CA 1
ATOM 601 C C . ILE A 1 79 ? -10.711 -2.808 7.930 1.00 98.38 79 ILE A C 1
ATOM 603 O O . ILE A 1 79 ? -10.966 -2.319 6.832 1.00 98.38 79 ILE A O 1
ATOM 607 N N . ALA A 1 80 ? -10.486 -4.114 8.100 1.00 98.06 80 ALA A N 1
ATOM 608 C CA . ALA A 1 80 ? -10.488 -5.067 6.994 1.00 98.06 80 ALA A CA 1
ATOM 609 C C . ALA A 1 80 ? -11.869 -5.179 6.330 1.00 98.06 80 ALA A C 1
ATOM 611 O O . ALA A 1 80 ? -11.957 -5.129 5.105 1.00 98.06 80 ALA A O 1
ATOM 612 N N . ASP A 1 81 ? -12.934 -5.290 7.129 1.00 98.00 81 ASP A N 1
ATOM 613 C CA . ASP A 1 81 ? -14.305 -5.388 6.629 1.00 98.00 81 ASP A CA 1
ATOM 614 C C . ASP A 1 81 ? -14.707 -4.114 5.876 1.00 98.00 81 ASP A C 1
ATOM 616 O O . ASP A 1 81 ? -15.178 -4.197 4.745 1.00 98.00 81 ASP A O 1
ATOM 620 N N . GLU A 1 82 ? -14.486 -2.932 6.458 1.00 98.00 82 GLU A N 1
ATOM 621 C CA . GLU A 1 82 ? -14.937 -1.678 5.848 1.00 98.00 82 GLU A CA 1
ATOM 622 C C . GLU A 1 82 ? -14.182 -1.361 4.551 1.00 98.00 82 GLU A C 1
ATOM 624 O O . GLU A 1 82 ? -14.786 -0.960 3.555 1.00 98.00 82 GLU A O 1
ATOM 629 N N . LEU A 1 83 ? -12.868 -1.604 4.512 1.00 98.31 83 LEU A N 1
ATOM 630 C CA . LEU A 1 83 ? -12.108 -1.465 3.270 1.00 98.31 83 LEU A CA 1
ATOM 631 C C . LEU A 1 83 ? -12.530 -2.510 2.227 1.00 98.31 83 LEU A C 1
ATOM 633 O O . LEU A 1 83 ? -12.495 -2.229 1.030 1.00 98.31 83 LEU A O 1
ATOM 637 N N . HIS A 1 84 ? -12.937 -3.711 2.644 1.00 98.12 84 HIS A N 1
ATOM 638 C CA . HIS A 1 84 ? -13.476 -4.713 1.727 1.00 98.12 84 HIS A CA 1
ATOM 639 C C . HIS A 1 84 ? -14.851 -4.312 1.178 1.00 98.12 84 HIS A C 1
ATOM 641 O O . HIS A 1 84 ? -15.143 -4.584 0.015 1.00 98.12 84 HIS A O 1
ATOM 647 N N . GLU A 1 85 ? -15.684 -3.619 1.954 1.00 97.69 85 GLU A N 1
ATOM 648 C CA . GLU A 1 85 ? -16.957 -3.081 1.464 1.00 97.69 85 GLU A CA 1
ATOM 649 C C . GLU A 1 85 ? -16.755 -2.046 0.347 1.00 97.69 85 GLU A C 1
ATOM 651 O O . GLU A 1 85 ? -17.506 -2.046 -0.632 1.00 97.69 85 GLU A O 1
ATOM 656 N N . THR A 1 86 ? -15.730 -1.192 0.452 1.00 96.38 86 THR A N 1
ATOM 657 C CA . THR A 1 86 ? -15.464 -0.130 -0.533 1.00 96.38 86 THR A CA 1
ATOM 658 C C . THR A 1 86 ? -14.595 -0.583 -1.710 1.00 96.38 86 THR A C 1
ATOM 660 O O . THR A 1 86 ? -14.850 -0.167 -2.843 1.00 96.38 86 THR A O 1
ATOM 663 N N . HIS A 1 87 ? -13.610 -1.461 -1.484 1.00 97.38 87 HIS A N 1
ATOM 664 C CA . HIS A 1 87 ? -12.609 -1.870 -2.489 1.00 97.38 87 HIS A CA 1
ATOM 665 C C . HIS A 1 87 ? -12.697 -3.345 -2.913 1.00 97.38 87 HIS A C 1
ATOM 667 O O . HIS A 1 87 ? -11.986 -3.789 -3.823 1.00 97.38 87 HIS A O 1
ATOM 673 N N . GLY A 1 88 ? -13.580 -4.129 -2.292 1.00 96.88 88 GLY A N 1
ATOM 674 C CA . GLY A 1 88 ? -13.866 -5.516 -2.649 1.00 96.88 88 GLY A CA 1
ATOM 675 C C . GLY A 1 88 ? -12.621 -6.399 -2.656 1.00 96.88 88 GLY A C 1
ATOM 676 O O . GLY A 1 88 ? -11.864 -6.476 -1.694 1.00 96.88 88 GLY A O 1
ATOM 677 N N . LYS A 1 89 ? -12.383 -7.065 -3.792 1.00 96.50 89 LYS A N 1
ATOM 678 C CA . LYS A 1 89 ? -11.292 -8.042 -3.972 1.00 96.50 89 LYS A CA 1
ATOM 679 C C . LYS A 1 89 ? -9.886 -7.459 -3.830 1.00 96.50 89 LYS A C 1
ATOM 681 O O . LYS A 1 89 ? -8.931 -8.225 -3.789 1.00 96.50 89 LYS A O 1
ATOM 686 N N . MET A 1 90 ? -9.753 -6.135 -3.799 1.00 97.38 90 MET A N 1
ATOM 687 C CA . MET A 1 90 ? -8.470 -5.496 -3.523 1.00 97.38 90 MET A CA 1
ATOM 688 C C . MET A 1 90 ? -8.068 -5.634 -2.055 1.00 97.38 90 MET A C 1
ATOM 690 O O . MET A 1 90 ? -6.908 -5.411 -1.738 1.00 97.38 90 MET A O 1
ATOM 694 N N . VAL A 1 91 ? -8.989 -6.025 -1.176 1.00 98.12 91 VAL A N 1
ATOM 695 C CA . VAL A 1 91 ? -8.721 -6.256 0.240 1.00 98.12 91 VAL A CA 1
ATOM 696 C C . VAL A 1 91 ? -8.877 -7.738 0.535 1.00 98.12 91 VAL A C 1
ATOM 698 O O . VAL A 1 91 ? -9.963 -8.307 0.393 1.00 98.12 91 VAL A O 1
ATOM 701 N N . ASN A 1 92 ? -7.775 -8.358 0.942 1.00 97.00 92 ASN A N 1
ATOM 702 C CA . ASN A 1 92 ? -7.759 -9.682 1.525 1.00 97.00 92 ASN A CA 1
ATOM 703 C C . ASN A 1 92 ? -8.397 -9.615 2.915 1.00 97.00 92 ASN A C 1
ATOM 705 O O . ASN A 1 92 ? -7.941 -8.858 3.767 1.00 97.00 92 ASN A O 1
ATOM 709 N N . VAL A 1 93 ? -9.454 -10.399 3.118 1.00 96.38 93 VAL A N 1
ATOM 710 C CA . VAL A 1 93 ? -10.134 -10.569 4.413 1.00 96.38 93 VAL A CA 1
ATOM 711 C C . VAL A 1 93 ? -9.816 -11.922 5.055 1.00 96.38 93 VAL A C 1
ATOM 713 O O . VAL A 1 93 ? -10.260 -12.197 6.170 1.00 96.38 93 VAL A O 1
ATOM 716 N N . GLU A 1 94 ? -9.051 -12.773 4.367 1.00 95.19 94 GLU A N 1
ATOM 717 C CA . GLU A 1 94 ? -8.494 -13.987 4.949 1.00 95.19 94 GLU A CA 1
ATOM 718 C C . GLU A 1 94 ? -7.316 -13.594 5.846 1.00 95.19 94 GLU A C 1
ATOM 720 O O . GLU A 1 94 ? -6.204 -13.343 5.376 1.00 95.19 94 GLU A O 1
ATOM 725 N N . GLU A 1 95 ? -7.602 -13.499 7.147 1.00 93.50 95 GLU A N 1
ATOM 726 C CA . GLU A 1 95 ? -6.648 -13.113 8.186 1.00 93.50 95 GLU A CA 1
ATOM 727 C C . GLU A 1 95 ? -5.502 -14.130 8.291 1.00 93.50 95 GLU A C 1
ATOM 729 O O . GLU A 1 95 ? -5.642 -15.181 8.920 1.00 93.50 95 GLU A O 1
ATOM 734 N N . ASP A 1 96 ? -4.361 -13.791 7.686 1.00 94.00 96 ASP A N 1
ATOM 735 C CA . ASP A 1 96 ? -3.120 -14.564 7.750 1.00 94.00 96 ASP A CA 1
ATOM 736 C C . ASP A 1 96 ? -1.978 -13.702 8.304 1.00 94.00 96 ASP A C 1
ATOM 738 O O . ASP A 1 96 ? -1.555 -12.711 7.697 1.00 94.00 96 ASP A O 1
ATOM 742 N N . TRP A 1 97 ? -1.504 -14.073 9.494 1.00 96.81 97 TRP A N 1
ATOM 743 C CA . TRP A 1 97 ? -0.457 -13.358 10.215 1.00 96.81 97 TRP A CA 1
ATOM 744 C C . TRP A 1 97 ? 0.896 -14.013 9.988 1.00 96.81 97 TRP A C 1
ATOM 746 O O . TRP A 1 97 ? 1.116 -15.171 10.344 1.00 96.81 97 TRP A O 1
ATOM 756 N N . VAL A 1 98 ? 1.849 -13.226 9.500 1.00 96.31 98 VAL A N 1
ATOM 757 C CA . VAL A 1 98 ? 3.227 -13.670 9.293 1.00 96.31 98 VAL A CA 1
ATOM 758 C C . VAL A 1 98 ? 4.177 -12.922 10.216 1.00 96.31 98 VAL A C 1
ATOM 760 O O . VAL A 1 98 ? 4.042 -11.718 10.438 1.00 96.31 98 VAL A O 1
ATOM 763 N N . PHE A 1 99 ? 5.166 -13.625 10.767 1.00 96.94 99 PHE A N 1
ATOM 764 C CA . PHE A 1 99 ? 6.214 -12.975 11.550 1.00 96.94 99 PHE A CA 1
ATOM 765 C C . PHE A 1 99 ? 7.088 -12.099 10.652 1.00 96.94 99 PHE A C 1
ATOM 767 O O . PHE A 1 99 ? 7.544 -12.534 9.595 1.00 96.94 99 PHE A O 1
ATOM 774 N N . ASN A 1 100 ? 7.373 -10.886 11.115 1.00 95.31 100 ASN A N 1
ATOM 775 C CA . ASN A 1 100 ? 8.276 -9.955 10.457 1.00 95.31 100 ASN A CA 1
ATOM 776 C C . ASN A 1 100 ? 9.482 -9.686 11.364 1.00 95.31 100 ASN A C 1
ATOM 778 O O . ASN A 1 100 ? 9.327 -9.189 12.481 1.00 95.31 100 ASN A O 1
ATOM 782 N N . ASN A 1 101 ? 10.682 -10.017 10.885 1.00 95.25 101 ASN A N 1
ATOM 783 C CA . ASN A 1 101 ? 11.943 -9.726 11.562 1.00 95.25 101 ASN A CA 1
ATOM 784 C C . ASN A 1 101 ? 12.851 -8.939 10.615 1.00 95.25 101 ASN A C 1
ATOM 786 O O . ASN A 1 101 ? 13.338 -9.476 9.619 1.00 95.25 101 ASN A O 1
ATOM 790 N N . ALA A 1 102 ? 13.062 -7.664 10.929 1.00 93.31 102 ALA A N 1
ATOM 791 C CA . ALA A 1 102 ? 13.860 -6.754 10.121 1.00 93.31 102 ALA A CA 1
ATOM 792 C C . ALA A 1 102 ? 14.554 -5.720 11.013 1.00 93.31 102 ALA A C 1
ATOM 794 O O . ALA A 1 102 ? 13.988 -5.239 11.993 1.00 93.31 102 ALA A O 1
ATOM 795 N N . GLY A 1 103 ? 15.804 -5.377 10.685 1.00 92.94 103 GLY A N 1
ATOM 796 C CA . GLY A 1 103 ? 16.542 -4.317 11.384 1.00 92.94 103 GLY A CA 1
ATOM 797 C C . GLY A 1 103 ? 16.766 -4.549 12.887 1.00 92.94 103 GLY A C 1
ATOM 798 O O . GLY A 1 103 ? 17.008 -3.588 13.609 1.00 92.94 103 GLY A O 1
ATOM 799 N N . GLY A 1 104 ? 16.673 -5.795 13.370 1.00 94.50 104 GLY A N 1
ATOM 800 C CA . GLY A 1 104 ? 16.799 -6.139 14.793 1.00 94.50 104 GLY A CA 1
ATOM 801 C C . GLY A 1 104 ? 15.503 -6.025 15.609 1.00 94.50 104 GLY A C 1
ATOM 802 O O . GLY A 1 104 ? 15.544 -6.253 16.816 1.00 94.50 104 GLY A O 1
ATOM 803 N N . ALA A 1 105 ? 14.369 -5.706 14.975 1.00 93.94 105 ALA A N 1
ATOM 804 C CA . ALA A 1 105 ? 13.041 -5.705 15.587 1.00 93.94 105 ALA A CA 1
ATOM 805 C C . ALA A 1 105 ? 12.202 -6.906 15.112 1.00 93.94 105 ALA A C 1
ATOM 807 O O . ALA A 1 105 ? 12.365 -7.379 13.986 1.00 93.94 105 ALA A O 1
ATOM 808 N N . MET A 1 106 ? 11.291 -7.379 15.970 1.00 96.25 106 MET A N 1
ATOM 809 C CA . MET A 1 106 ? 10.366 -8.484 15.691 1.00 96.25 106 MET A CA 1
ATOM 810 C C . MET A 1 106 ? 8.917 -8.026 15.884 1.00 96.25 106 MET A C 1
ATOM 812 O O . MET A 1 106 ? 8.596 -7.411 16.899 1.00 96.25 106 MET A O 1
ATOM 816 N N . GLY A 1 107 ? 8.052 -8.372 14.934 1.00 95.25 107 GLY A N 1
ATOM 817 C CA . GLY A 1 107 ? 6.607 -8.159 14.991 1.00 95.25 107 GLY A CA 1
ATOM 818 C C . GLY A 1 107 ? 5.849 -9.213 14.185 1.00 95.25 107 GLY A C 1
ATOM 819 O O . GLY A 1 107 ? 6.424 -10.218 13.755 1.00 95.25 107 GLY A O 1
ATOM 820 N N . ALA A 1 108 ? 4.562 -8.976 13.967 1.00 96.12 108 ALA A N 1
ATOM 821 C CA . ALA A 1 108 ? 3.731 -9.754 13.058 1.00 96.12 108 ALA A CA 1
ATOM 822 C C . ALA A 1 108 ? 3.033 -8.792 12.100 1.00 96.12 108 ALA A C 1
ATOM 824 O O . ALA A 1 108 ? 2.796 -7.645 12.455 1.00 96.12 108 ALA A O 1
ATOM 825 N N . MET A 1 109 ? 2.730 -9.240 10.890 1.00 97.44 109 MET A N 1
ATOM 826 C CA . MET A 1 109 ? 1.961 -8.446 9.942 1.00 97.44 109 MET A CA 1
ATOM 827 C C . MET A 1 109 ? 0.839 -9.263 9.327 1.00 97.44 109 MET A C 1
ATOM 829 O O . MET A 1 109 ? 0.997 -10.462 9.096 1.00 97.44 109 MET A O 1
ATOM 833 N N . TYR A 1 110 ? -0.260 -8.584 9.026 1.00 97.75 110 TYR A N 1
ATOM 834 C CA . TYR A 1 110 ? -1.360 -9.098 8.227 1.00 97.75 110 TYR A CA 1
ATOM 835 C C . TYR A 1 110 ? -1.462 -8.271 6.943 1.00 97.75 110 TYR A C 1
ATOM 837 O O . TYR A 1 110 ? -1.605 -7.048 6.992 1.00 97.75 110 TYR A O 1
ATOM 845 N N . ILE A 1 111 ? -1.344 -8.934 5.792 1.00 97.94 111 ILE A N 1
ATOM 846 C CA . ILE A 1 111 ? -1.360 -8.292 4.475 1.00 97.94 111 ILE A CA 1
ATOM 847 C C . ILE A 1 111 ? -2.802 -8.183 3.970 1.00 97.94 111 ILE A C 1
ATOM 849 O O . ILE A 1 111 ? -3.410 -9.181 3.584 1.00 97.94 111 ILE A O 1
ATOM 853 N N . LEU A 1 112 ? -3.312 -6.949 3.923 1.00 98.06 112 LEU A N 1
ATOM 854 C CA . LEU A 1 112 ? -4.626 -6.616 3.368 1.00 98.06 112 LEU A CA 1
ATOM 855 C C . LEU A 1 112 ? -4.565 -6.417 1.851 1.00 98.06 112 LEU A C 1
ATOM 857 O O . LEU A 1 112 ? -5.484 -6.810 1.145 1.00 98.06 112 LEU A O 1
ATOM 861 N N . HIS A 1 113 ? -3.492 -5.823 1.329 1.00 98.12 113 HIS A N 1
ATOM 862 C CA . HIS A 1 113 ? -3.313 -5.616 -0.108 1.00 98.12 113 HIS A CA 1
ATOM 863 C C . HIS A 1 113 ? -1.838 -5.658 -0.501 1.00 98.12 113 HIS A C 1
ATOM 865 O O . HIS A 1 113 ? -0.983 -5.165 0.236 1.00 98.12 113 HIS A O 1
ATOM 871 N N . ALA A 1 114 ? -1.548 -6.172 -1.697 1.00 97.19 114 ALA A N 1
ATOM 872 C CA . ALA A 1 114 ? -0.235 -6.075 -2.320 1.00 97.19 114 ALA A CA 1
ATOM 873 C C . ALA A 1 114 ? -0.355 -5.971 -3.849 1.00 97.19 114 ALA A C 1
ATOM 875 O O . ALA A 1 114 ? -0.943 -6.838 -4.498 1.00 97.19 114 ALA A O 1
ATOM 876 N N . SER A 1 115 ? 0.256 -4.937 -4.424 1.00 96.19 115 SER A N 1
ATOM 877 C CA . SER A 1 115 ? 0.440 -4.754 -5.863 1.00 96.19 115 SER A CA 1
ATOM 878 C C . SER A 1 115 ? 1.880 -4.323 -6.171 1.00 96.19 115 SER A C 1
ATOM 880 O O . SER A 1 115 ? 2.745 -4.294 -5.296 1.00 96.19 115 SER A O 1
ATOM 882 N N . VAL A 1 116 ? 2.167 -4.007 -7.437 1.00 94.19 116 VAL A N 1
ATOM 883 C CA . VAL A 1 116 ? 3.484 -3.483 -7.844 1.00 94.19 116 VAL A CA 1
ATOM 884 C C . VAL A 1 116 ? 3.717 -2.064 -7.311 1.00 94.19 116 VAL A C 1
ATOM 886 O O . VAL A 1 116 ? 4.863 -1.680 -7.091 1.00 94.19 116 VAL A O 1
ATOM 889 N N . THR A 1 117 ? 2.651 -1.283 -7.116 1.00 95.12 117 THR A N 1
ATOM 890 C CA . THR A 1 117 ? 2.730 0.155 -6.816 1.00 95.12 117 THR A CA 1
ATOM 891 C C . THR A 1 117 ? 2.405 0.500 -5.368 1.00 95.12 117 THR A C 1
ATOM 893 O O . THR A 1 117 ? 2.819 1.558 -4.905 1.00 95.12 117 THR A O 1
ATOM 896 N N . GLU A 1 118 ? 1.698 -0.366 -4.639 1.00 96.81 118 GLU A N 1
ATOM 897 C CA . GLU A 1 118 ? 1.355 -0.142 -3.232 1.00 96.81 118 GLU A CA 1
ATOM 898 C C . GLU A 1 118 ? 1.136 -1.455 -2.465 1.00 96.81 118 GLU A C 1
ATOM 900 O O . GLU A 1 118 ? 0.897 -2.515 -3.047 1.00 96.81 118 GLU A O 1
ATOM 905 N N . TYR A 1 119 ? 1.178 -1.373 -1.138 1.00 97.12 119 TYR A N 1
ATOM 906 C CA . TYR A 1 119 ? 0.764 -2.440 -0.235 1.00 97.12 119 TYR A CA 1
ATOM 907 C C . TYR A 1 119 ? 0.049 -1.839 0.976 1.00 97.12 119 TYR A C 1
ATOM 909 O O . TYR A 1 119 ? 0.326 -0.704 1.368 1.00 97.12 119 TYR A O 1
ATOM 917 N N . LEU A 1 120 ? -0.844 -2.617 1.584 1.00 98.12 120 LEU A N 1
ATOM 918 C CA . LEU A 1 120 ? -1.519 -2.267 2.828 1.00 98.12 120 LEU A CA 1
ATOM 919 C C . LEU A 1 120 ? -1.369 -3.417 3.820 1.00 98.12 120 LEU A C 1
ATOM 921 O O . LEU A 1 120 ? -1.722 -4.559 3.517 1.00 98.12 120 LEU A O 1
ATOM 925 N N . ILE A 1 121 ? -0.846 -3.104 5.003 1.00 97.75 121 ILE A N 1
ATOM 926 C CA . ILE A 1 121 ? -0.621 -4.064 6.084 1.00 97.75 121 ILE A CA 1
ATOM 927 C C . ILE A 1 121 ? -1.170 -3.530 7.402 1.00 97.75 121 ILE A C 1
ATOM 929 O O . ILE A 1 121 ? -1.184 -2.321 7.637 1.00 97.75 121 ILE A O 1
ATOM 933 N N . ILE A 1 122 ? -1.546 -4.452 8.279 1.00 97.75 122 ILE A N 1
ATOM 934 C CA . ILE A 1 122 ? -1.577 -4.225 9.7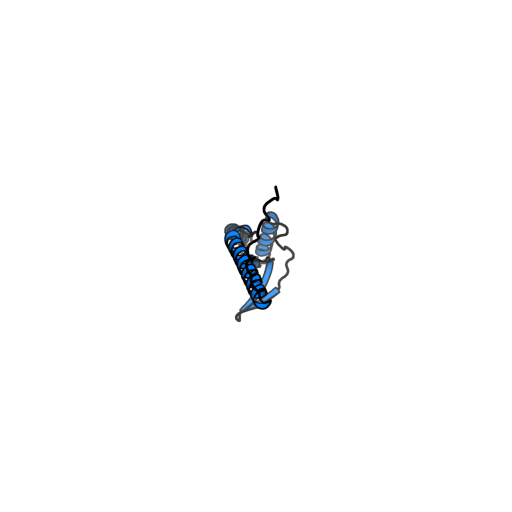23 1.00 97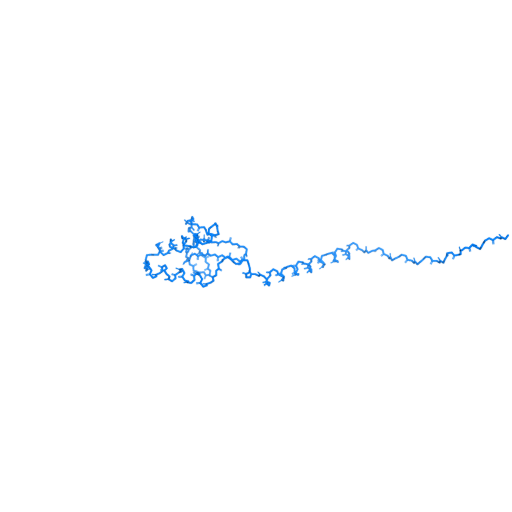.75 122 ILE A CA 1
ATOM 935 C C . ILE A 1 122 ? -0.252 -4.738 10.288 1.00 97.75 122 ILE A C 1
ATOM 937 O O . ILE A 1 122 ? 0.177 -5.829 9.912 1.00 97.75 122 ILE A O 1
ATOM 941 N N . PHE A 1 123 ? 0.384 -3.960 11.163 1.00 95.12 123 PHE A N 1
ATOM 942 C CA . PHE A 1 123 ? 1.646 -4.291 11.830 1.00 95.12 123 PHE A CA 1
ATOM 943 C C . PHE A 1 123 ? 1.533 -4.070 13.339 1.00 95.12 123 PHE A C 1
ATOM 945 O O . PHE A 1 123 ? 0.881 -3.070 13.724 1.00 95.12 123 PHE A O 1
#